Protein AF-A0A7K1JN22-F1 (afdb_monomer_lite)

pLDDT: mean 75.18, std 12.43, range [39.03, 89.12]

Sequence (94 aa):
MTYRDRGGEYLARRLDDLETATRVADFRECMRRVDAAEDLYLRARLVWGEETVCVWFESPNAFLGGSRPLDVLYTDGPASVLLALDAEMGGGAA

Foldseek 3Di:
DDPVPVVVVVVVVVVVPPVVVVVVVVVVVVVVLVVLVVVLQVVVCVPPNNVVSVCQQQFQAVLLVRDRLVVCCVVVNNPSSVVSSCCVSVPHPD

Structure (mmCIF, N/CA/C/O backbone):
data_AF-A0A7K1JN22-F1
#
_entry.id   AF-A0A7K1JN22-F1
#
loop_
_atom_site.group_PDB
_atom_site.id
_atom_site.type_symbol
_atom_site.label_atom_id
_atom_site.label_alt_id
_atom_site.label_comp_id
_atom_site.label_asym_id
_a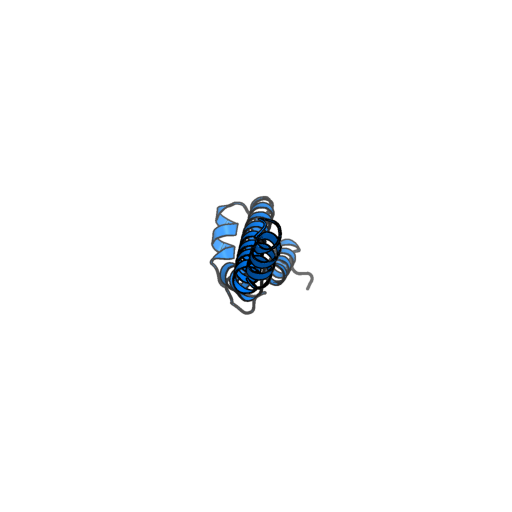tom_site.label_entity_id
_atom_site.label_seq_id
_atom_site.pdbx_PDB_ins_code
_atom_site.Cartn_x
_atom_site.Cartn_y
_atom_site.Cartn_z
_atom_site.occupancy
_atom_site.B_iso_or_equiv
_atom_site.auth_seq_id
_atom_site.auth_comp_id
_atom_site.auth_asym_id
_atom_site.auth_atom_id
_atom_site.pdbx_PDB_model_num
ATOM 1 N N . MET A 1 1 ? 11.943 -14.030 55.017 1.00 52.50 1 MET A N 1
ATOM 2 C CA . MET A 1 1 ? 11.366 -13.146 53.983 1.00 52.50 1 MET A CA 1
ATOM 3 C C . MET A 1 1 ? 12.450 -12.915 52.939 1.00 52.50 1 MET A C 1
ATOM 5 O O . MET A 1 1 ? 13.383 -12.169 53.197 1.00 52.50 1 MET A O 1
ATOM 9 N N . THR A 1 2 ? 12.442 -13.689 51.853 1.00 50.28 2 THR A N 1
ATOM 10 C CA . THR A 1 2 ? 13.575 -13.824 50.922 1.00 50.28 2 THR A CA 1
ATOM 11 C C . THR A 1 2 ? 13.165 -13.375 49.522 1.00 50.28 2 THR A C 1
ATOM 13 O O . THR A 1 2 ? 12.110 -13.742 49.020 1.00 50.28 2 THR A O 1
ATOM 16 N N . TYR A 1 3 ? 14.042 -12.590 48.895 1.00 49.53 3 TYR A N 1
ATOM 17 C CA . TYR A 1 3 ? 13.960 -11.938 47.577 1.00 49.53 3 TYR A CA 1
ATOM 18 C C . TYR A 1 3 ? 13.496 -12.824 46.393 1.00 49.53 3 TYR A C 1
ATOM 20 O O . TYR A 1 3 ? 13.197 -12.318 45.317 1.00 49.53 3 TYR A O 1
ATOM 28 N N . ARG A 1 4 ? 13.398 -14.144 46.588 1.00 55.19 4 ARG A N 1
ATOM 29 C CA . ARG A 1 4 ? 13.024 -15.138 45.574 1.00 55.19 4 ARG A CA 1
ATOM 30 C C . ARG A 1 4 ? 11.518 -15.171 45.261 1.00 55.19 4 ARG A C 1
ATOM 32 O O . ARG A 1 4 ? 11.162 -15.623 44.183 1.00 55.19 4 ARG A O 1
ATOM 39 N N . ASP A 1 5 ? 10.666 -14.657 46.149 1.00 55.75 5 ASP A N 1
ATOM 40 C CA . ASP A 1 5 ? 9.202 -14.719 45.986 1.00 55.75 5 ASP A CA 1
ATOM 41 C C . ASP A 1 5 ? 8.643 -13.587 45.092 1.00 55.75 5 ASP A C 1
ATOM 43 O O . ASP A 1 5 ? 7.803 -13.820 44.229 1.00 55.75 5 ASP A O 1
ATOM 47 N N . ARG A 1 6 ? 9.214 -12.371 45.168 1.00 58.06 6 ARG A N 1
ATOM 48 C CA . ARG A 1 6 ? 8.773 -11.227 44.339 1.00 58.06 6 ARG A CA 1
ATOM 49 C C . ARG A 1 6 ? 9.117 -11.354 42.854 1.00 58.06 6 ARG A C 1
ATOM 51 O O . ARG A 1 6 ? 8.453 -10.747 42.020 1.00 58.06 6 ARG A O 1
ATOM 58 N N . GLY A 1 7 ? 10.167 -12.100 42.506 1.00 57.44 7 GLY A N 1
ATOM 59 C CA . GLY A 1 7 ? 10.585 -12.263 41.108 1.00 57.44 7 GLY A CA 1
ATOM 60 C C . GLY A 1 7 ? 9.519 -12.958 40.254 1.00 57.44 7 GLY A C 1
ATOM 61 O O . GLY A 1 7 ? 9.338 -12.601 39.091 1.00 57.44 7 GLY A O 1
ATOM 62 N N . GLY A 1 8 ? 8.769 -13.889 40.854 1.00 59.00 8 GLY A N 1
ATOM 63 C CA . GLY A 1 8 ? 7.630 -14.549 40.215 1.00 59.00 8 GLY A CA 1
ATOM 64 C C . GLY A 1 8 ? 6.457 -13.597 39.979 1.00 59.00 8 GLY A C 1
ATOM 65 O O . GLY A 1 8 ? 5.887 -13.600 38.893 1.00 59.00 8 GLY A O 1
ATOM 66 N N . GLU A 1 9 ? 6.159 -12.714 40.937 1.00 57.94 9 GLU A N 1
ATOM 67 C CA . GLU A 1 9 ? 5.098 -11.703 40.807 1.00 57.94 9 GLU A CA 1
ATOM 68 C C . GLU A 1 9 ? 5.421 -10.624 39.761 1.00 57.94 9 GLU A C 1
ATOM 70 O O . GLU A 1 9 ? 4.531 -10.180 39.039 1.00 57.94 9 GLU A O 1
ATOM 75 N N . TYR A 1 10 ? 6.692 -10.230 39.615 1.00 59.06 10 TYR A N 1
ATOM 76 C CA . TYR A 1 10 ? 7.116 -9.287 38.570 1.00 59.06 10 TYR A CA 1
ATOM 77 C C . TYR A 1 10 ? 6.979 -9.866 37.158 1.00 59.06 10 TYR A C 1
ATOM 79 O O . TYR A 1 10 ? 6.624 -9.141 36.230 1.00 59.06 10 TYR A O 1
ATOM 87 N N . LEU A 1 11 ? 7.254 -11.161 36.986 1.00 54.12 11 LEU A N 1
ATOM 88 C CA . LEU A 1 11 ? 7.102 -11.845 35.702 1.00 54.12 11 LEU A CA 1
ATOM 89 C C . LEU A 1 11 ? 5.634 -12.146 35.401 1.00 54.12 11 LEU A C 1
ATOM 91 O O . LEU A 1 11 ? 5.206 -11.909 34.278 1.00 54.12 11 LEU A O 1
ATOM 95 N N . ALA A 1 12 ? 4.850 -12.562 36.400 1.00 57.75 12 ALA A N 1
ATOM 96 C CA . ALA A 1 12 ? 3.408 -12.749 36.259 1.00 57.75 12 ALA A CA 1
ATOM 97 C C . ALA A 1 12 ? 2.700 -11.434 35.890 1.00 57.75 12 ALA A C 1
ATOM 99 O O . ALA A 1 12 ? 1.880 -11.424 34.981 1.00 57.75 12 ALA A O 1
ATOM 100 N N . ARG A 1 13 ? 3.094 -10.303 36.493 1.00 58.44 13 ARG A N 1
ATOM 101 C CA . ARG A 1 13 ? 2.552 -8.973 36.163 1.00 58.44 13 ARG A CA 1
ATOM 102 C C . ARG A 1 13 ? 3.049 -8.412 34.823 1.00 58.44 13 ARG A C 1
ATOM 104 O O . ARG A 1 13 ? 2.353 -7.603 34.228 1.00 58.44 13 ARG A O 1
ATOM 111 N N . ARG A 1 14 ? 4.220 -8.843 34.327 1.00 56.22 14 ARG A N 1
ATOM 112 C CA . ARG A 1 14 ? 4.701 -8.536 32.959 1.00 56.22 14 ARG A CA 1
ATOM 113 C C . ARG A 1 14 ? 4.049 -9.397 31.877 1.00 56.22 14 ARG A C 1
ATOM 115 O O . ARG A 1 14 ? 4.003 -8.960 30.733 1.00 56.22 14 ARG A O 1
ATOM 122 N N . LEU A 1 15 ? 3.630 -10.618 32.211 1.00 56.47 15 LEU 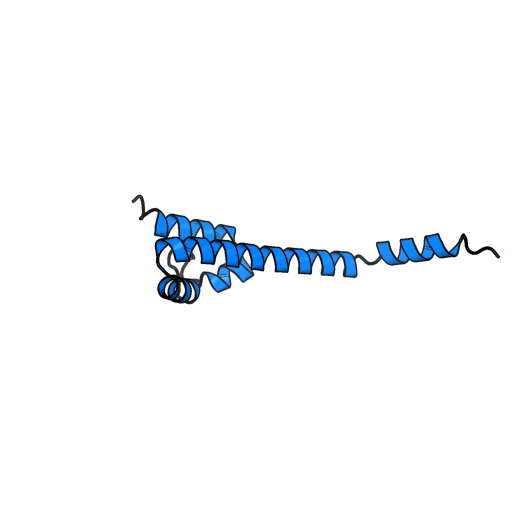A N 1
ATOM 123 C CA . LEU A 1 15 ? 2.957 -11.551 31.298 1.00 56.47 15 LEU A CA 1
ATOM 124 C C . LEU A 1 15 ? 1.438 -11.333 31.247 1.00 56.47 15 LEU A C 1
ATOM 126 O O . LEU A 1 15 ? 0.842 -11.617 30.216 1.00 56.47 15 LEU A O 1
ATOM 130 N N . ASP A 1 16 ? 0.843 -10.778 32.307 1.00 55.69 16 ASP A N 1
ATOM 131 C CA . ASP A 1 16 ? -0.545 -10.281 32.323 1.00 55.69 16 ASP A CA 1
ATOM 132 C C . ASP A 1 16 ? -0.717 -8.965 31.542 1.00 55.69 16 ASP A C 1
ATOM 134 O O . ASP A 1 16 ? -1.828 -8.496 31.312 1.00 55.69 16 ASP A O 1
ATOM 138 N N . ASP A 1 17 ? 0.382 -8.379 31.059 1.00 63.59 17 ASP A N 1
ATOM 139 C CA . ASP A 1 17 ? 0.360 -7.175 30.238 1.00 63.59 17 ASP A CA 1
ATOM 140 C C . ASP A 1 17 ? 0.025 -7.519 28.775 1.00 63.59 17 ASP A C 1
ATOM 142 O O . ASP A 1 17 ? 0.778 -7.276 27.829 1.00 63.59 17 ASP A O 1
ATOM 146 N N . LEU A 1 18 ? -1.144 -8.139 28.601 1.00 61.75 18 LEU A N 1
ATOM 147 C CA . LEU A 1 18 ? -1.813 -8.365 27.323 1.00 61.75 18 LEU A CA 1
ATOM 148 C C . LEU A 1 18 ? -1.911 -7.047 26.544 1.00 61.75 18 LEU A C 1
ATOM 150 O O . LEU A 1 18 ? -1.805 -7.051 25.323 1.00 61.75 18 LEU A O 1
ATOM 154 N N . GLU A 1 19 ? -2.011 -5.914 27.244 1.00 65.25 19 GLU A N 1
ATOM 155 C CA . GLU A 1 19 ? -1.991 -4.566 26.680 1.00 65.25 19 GLU A CA 1
ATOM 156 C C . GLU A 1 19 ? -0.620 -4.188 26.081 1.00 65.25 19 GLU A C 1
ATOM 158 O O . GLU A 1 19 ? -0.560 -3.673 24.967 1.00 65.25 19 GLU A O 1
ATOM 163 N N . THR A 1 20 ? 0.497 -4.494 26.741 1.00 68.38 20 THR A N 1
ATOM 164 C CA . THR A 1 20 ? 1.858 -4.278 26.218 1.00 68.38 20 THR A CA 1
ATOM 165 C C . THR A 1 20 ? 2.183 -5.256 25.103 1.00 68.38 20 THR A C 1
ATOM 167 O O . THR A 1 20 ? 2.757 -4.852 24.094 1.00 68.38 20 THR A O 1
ATOM 170 N N . ALA A 1 21 ? 1.784 -6.523 25.229 1.00 73.00 21 ALA A N 1
ATOM 171 C CA . ALA A 1 21 ? 1.900 -7.487 24.139 1.00 73.00 21 ALA A CA 1
ATOM 172 C C . ALA A 1 21 ? 1.090 -7.029 22.912 1.00 73.00 21 ALA A C 1
ATOM 174 O O . ALA A 1 21 ? 1.594 -7.097 21.792 1.00 73.00 21 ALA A O 1
ATOM 175 N N . THR A 1 22 ? -0.108 -6.473 23.131 1.00 80.69 22 THR A N 1
ATOM 176 C CA . THR A 1 22 ? -0.955 -5.890 22.080 1.00 80.69 22 THR A CA 1
ATOM 177 C C . THR A 1 22 ? -0.314 -4.647 21.472 1.00 80.69 22 THR A C 1
ATOM 179 O O . THR A 1 22 ? -0.236 -4.565 20.256 1.00 80.69 22 THR A O 1
ATOM 182 N N . ARG A 1 23 ? 0.229 -3.712 22.265 1.00 72.06 23 ARG A N 1
ATOM 183 C CA . ARG A 1 23 ? 0.916 -2.513 21.742 1.00 72.0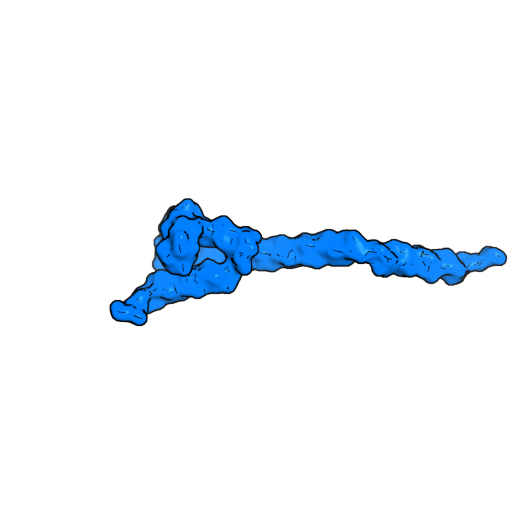6 23 ARG A CA 1
ATOM 184 C C . ARG A 1 23 ? 2.189 -2.844 20.969 1.00 72.06 23 ARG A C 1
ATOM 186 O O . ARG A 1 23 ? 2.471 -2.204 19.965 1.00 72.06 23 ARG A O 1
ATOM 193 N N . VAL A 1 24 ? 2.966 -3.831 21.414 1.00 75.38 24 VAL A N 1
ATOM 194 C CA . VAL A 1 24 ? 4.163 -4.289 20.690 1.00 75.38 24 VAL A CA 1
ATOM 195 C C . VAL A 1 24 ? 3.769 -5.018 19.405 1.00 75.38 24 VAL A C 1
ATOM 197 O O . VAL A 1 24 ? 4.434 -4.840 18.386 1.00 75.38 24 VAL A O 1
ATOM 200 N N . ALA A 1 25 ? 2.692 -5.809 19.427 1.00 78.88 25 ALA A N 1
ATOM 201 C CA . ALA A 1 25 ? 2.141 -6.432 18.228 1.00 78.88 25 ALA A CA 1
ATOM 202 C C . ALA A 1 25 ? 1.615 -5.382 17.237 1.00 78.88 25 ALA A C 1
ATOM 204 O O . ALA A 1 25 ? 1.962 -5.449 16.062 1.00 78.88 25 ALA A O 1
ATOM 205 N N . ASP A 1 26 ? 0.877 -4.381 17.717 1.00 77.12 26 ASP A N 1
ATOM 206 C CA . ASP A 1 26 ? 0.357 -3.259 16.932 1.00 77.12 26 ASP A CA 1
ATOM 207 C C . ASP A 1 26 ? 1.488 -2.420 16.329 1.00 77.12 26 ASP A C 1
ATOM 209 O O . ASP A 1 26 ? 1.517 -2.184 15.126 1.00 77.12 26 ASP A O 1
ATOM 213 N N . PHE A 1 27 ? 2.506 -2.074 17.122 1.00 68.44 27 PHE A N 1
ATOM 214 C CA . PHE A 1 27 ? 3.682 -1.362 16.628 1.00 68.44 27 PHE A CA 1
ATOM 215 C C . PHE A 1 27 ? 4.461 -2.183 15.595 1.00 68.44 27 PHE A C 1
ATOM 217 O O . PHE A 1 27 ? 4.893 -1.650 14.576 1.00 68.44 27 PHE A O 1
ATOM 224 N N . ARG A 1 28 ? 4.628 -3.494 15.817 1.00 77.81 28 ARG A N 1
ATOM 225 C CA . ARG A 1 28 ? 5.281 -4.393 14.853 1.00 77.81 28 ARG A CA 1
ATOM 226 C C . ARG A 1 28 ? 4.489 -4.491 13.552 1.00 77.81 28 ARG A C 1
ATOM 228 O O . ARG A 1 28 ? 5.086 -4.549 12.481 1.00 77.81 28 ARG A O 1
ATOM 235 N N . GLU A 1 29 ? 3.168 -4.521 13.643 1.00 77.94 29 GLU A N 1
ATOM 236 C CA . GLU A 1 29 ? 2.264 -4.511 12.498 1.00 77.94 29 GLU A CA 1
ATOM 237 C C . GLU A 1 29 ? 2.324 -3.158 11.766 1.00 77.94 29 GLU A C 1
ATOM 239 O O . GLU A 1 29 ? 2.408 -3.130 10.542 1.00 77.94 29 GLU A O 1
ATOM 244 N N . CYS A 1 30 ? 2.389 -2.041 12.496 1.00 73.56 30 CYS A N 1
ATOM 245 C CA . CYS A 1 30 ? 2.585 -0.701 11.944 1.00 73.56 30 CYS A CA 1
ATOM 246 C C . CYS A 1 30 ? 3.925 -0.593 11.200 1.00 73.56 30 CYS A C 1
ATOM 248 O O . CYS A 1 30 ? 3.956 -0.194 10.040 1.00 73.56 30 CYS A O 1
ATOM 250 N N . MET A 1 31 ? 5.017 -1.067 11.808 1.00 68.31 31 MET A N 1
ATOM 251 C CA . MET A 1 31 ? 6.332 -1.142 11.162 1.00 68.31 31 MET A CA 1
ATOM 252 C C . MET A 1 31 ? 6.317 -2.041 9.919 1.00 68.31 31 MET A C 1
ATOM 254 O O . MET A 1 31 ? 6.910 -1.676 8.910 1.00 68.31 31 MET A O 1
ATOM 258 N N . ARG A 1 32 ? 5.604 -3.178 9.946 1.00 78.44 32 ARG A N 1
ATOM 259 C CA . ARG A 1 32 ? 5.429 -4.038 8.760 1.00 78.44 32 ARG A CA 1
ATOM 260 C C . ARG A 1 32 ? 4.674 -3.311 7.641 1.00 78.44 32 ARG A C 1
ATOM 262 O O . ARG A 1 32 ? 5.013 -3.484 6.477 1.00 78.44 32 ARG A O 1
ATOM 269 N N . ARG A 1 33 ? 3.656 -2.509 7.975 1.00 73.81 33 ARG A N 1
ATOM 270 C CA . ARG A 1 33 ? 2.915 -1.702 6.989 1.00 73.81 33 ARG A CA 1
ATOM 271 C C . ARG A 1 33 ? 3.794 -0.618 6.362 1.00 73.81 33 ARG A C 1
ATOM 273 O O . ARG A 1 33 ? 3.694 -0.405 5.160 1.00 73.81 33 ARG A O 1
ATOM 280 N N . VAL A 1 34 ? 4.663 0.022 7.150 1.00 75.12 34 VAL A N 1
ATOM 281 C CA . VAL A 1 34 ? 5.621 1.030 6.654 1.00 75.12 34 VAL A CA 1
ATOM 282 C C . VAL A 1 34 ? 6.670 0.399 5.734 1.00 75.12 34 VAL A C 1
ATOM 284 O O . VAL A 1 34 ? 6.893 0.911 4.644 1.00 75.12 34 VAL A O 1
ATOM 287 N N . ASP A 1 35 ? 7.252 -0.736 6.127 1.00 83.19 35 ASP A N 1
ATOM 288 C CA . ASP A 1 35 ? 8.222 -1.487 5.310 1.00 83.19 35 ASP A CA 1
ATOM 289 C C . ASP A 1 35 ? 7.625 -1.909 3.957 1.00 83.19 35 ASP A C 1
ATOM 291 O O . ASP A 1 35 ? 8.222 -1.697 2.905 1.00 83.19 35 ASP A O 1
ATOM 295 N N . ALA A 1 36 ? 6.380 -2.394 3.962 1.00 77.69 36 ALA A N 1
ATOM 296 C CA . ALA A 1 36 ? 5.689 -2.763 2.732 1.00 77.69 36 ALA A CA 1
ATOM 297 C C . ALA A 1 36 ? 5.370 -1.558 1.825 1.00 77.69 36 ALA A C 1
ATOM 299 O O . ALA A 1 36 ? 5.377 -1.696 0.602 1.00 77.69 36 ALA A O 1
ATOM 300 N N . ALA A 1 37 ? 5.095 -0.382 2.402 1.00 77.06 37 ALA A N 1
ATOM 301 C CA . ALA A 1 37 ? 4.922 0.859 1.646 1.00 77.06 37 ALA A CA 1
ATOM 302 C C . ALA A 1 37 ? 6.220 1.269 0.939 1.00 77.06 37 ALA A C 1
ATOM 304 O O . ALA A 1 37 ? 6.203 1.676 -0.223 1.00 77.06 37 ALA A O 1
ATOM 305 N N . GLU A 1 38 ? 7.341 1.149 1.650 1.00 82.88 38 GLU A N 1
ATOM 306 C CA . GLU A 1 38 ? 8.662 1.499 1.142 1.00 82.88 38 GLU A CA 1
ATOM 307 C C . GLU A 1 38 ? 9.101 0.551 0.019 1.00 82.88 38 GLU A C 1
ATOM 309 O O . GLU A 1 38 ? 9.527 1.025 -1.034 1.00 82.88 38 GLU A O 1
ATOM 314 N N . ASP A 1 39 ? 8.916 -0.764 0.177 1.00 84.19 39 ASP A N 1
ATOM 315 C CA . ASP A 1 39 ? 9.208 -1.751 -0.876 1.00 84.19 39 ASP A CA 1
ATOM 316 C C . ASP A 1 39 ? 8.401 -1.476 -2.157 1.00 84.19 39 ASP A C 1
ATOM 318 O O . ASP A 1 39 ? 8.959 -1.400 -3.258 1.00 84.19 39 ASP A O 1
ATOM 322 N N . LEU A 1 40 ? 7.096 -1.223 -2.007 1.00 80.50 40 LEU A N 1
ATOM 323 C CA . LEU A 1 40 ? 6.207 -0.845 -3.106 1.00 80.50 40 LEU A CA 1
ATOM 324 C C . LEU A 1 40 ? 6.682 0.422 -3.822 1.00 80.50 40 LEU A C 1
ATOM 326 O O . LEU A 1 40 ? 6.738 0.456 -5.054 1.00 80.50 40 LEU A O 1
ATOM 330 N N . TYR A 1 41 ? 7.037 1.456 -3.059 1.00 81.94 41 TYR A N 1
ATOM 331 C CA . TYR A 1 41 ? 7.538 2.717 -3.592 1.00 81.94 41 TYR A CA 1
ATOM 332 C C . TYR A 1 41 ? 8.849 2.524 -4.361 1.00 81.94 41 TYR A C 1
ATOM 334 O O . TYR A 1 41 ? 8.979 2.994 -5.492 1.00 81.94 41 TYR A O 1
ATOM 342 N N . LEU A 1 42 ? 9.809 1.795 -3.786 1.00 85.56 42 LEU A N 1
ATOM 343 C CA . LEU A 1 42 ? 11.094 1.507 -4.425 1.00 85.56 42 LEU A CA 1
ATOM 344 C C . LEU A 1 42 ? 10.905 0.727 -5.728 1.00 85.56 42 LEU A C 1
ATOM 346 O O . LEU A 1 42 ? 11.526 1.060 -6.740 1.00 85.56 42 LEU A O 1
ATOM 350 N N . ARG A 1 43 ? 10.011 -0.267 -5.731 1.00 82.44 43 ARG A N 1
ATOM 351 C CA . ARG A 1 43 ? 9.703 -1.072 -6.916 1.00 82.44 43 ARG A CA 1
ATOM 352 C C . ARG A 1 43 ? 9.018 -0.251 -8.003 1.00 82.44 43 ARG A C 1
ATOM 354 O O . ARG A 1 43 ? 9.443 -0.303 -9.154 1.00 82.44 43 ARG A O 1
ATOM 361 N N . ALA A 1 44 ? 8.005 0.535 -7.653 1.00 82.38 44 ALA A N 1
ATOM 362 C CA . ALA A 1 44 ? 7.285 1.359 -8.616 1.00 82.38 44 ALA A CA 1
ATOM 363 C C . ALA A 1 44 ? 8.180 2.479 -9.182 1.00 82.38 44 ALA A C 1
ATOM 365 O O . ALA A 1 44 ? 8.135 2.773 -10.378 1.00 82.38 44 ALA A O 1
ATOM 366 N N . ARG A 1 45 ? 9.074 3.049 -8.358 1.00 83.00 45 ARG A N 1
ATOM 367 C CA . ARG A 1 45 ? 10.022 4.094 -8.778 1.00 83.00 45 ARG A CA 1
ATOM 368 C C . ARG A 1 45 ? 10.982 3.589 -9.849 1.00 83.00 45 ARG A C 1
ATOM 370 O O . ARG A 1 45 ? 11.329 4.350 -10.749 1.00 83.00 45 ARG A O 1
ATOM 377 N N . LEU A 1 46 ? 11.405 2.327 -9.766 1.00 81.94 46 LEU A N 1
ATOM 378 C CA . LEU A 1 46 ? 12.259 1.708 -10.784 1.00 81.94 46 LEU A CA 1
ATOM 379 C C . LEU A 1 46 ? 11.564 1.601 -12.150 1.00 81.94 46 LEU A C 1
ATOM 381 O O . LEU A 1 46 ? 12.253 1.594 -13.167 1.00 81.94 46 LEU A O 1
ATOM 385 N N . VAL A 1 47 ? 10.229 1.528 -12.178 1.00 80.06 47 VAL A N 1
ATOM 386 C CA . VAL A 1 47 ? 9.444 1.332 -13.407 1.00 80.06 47 VAL A CA 1
ATOM 387 C C . VAL A 1 47 ? 8.934 2.655 -13.986 1.00 80.06 47 VAL A C 1
ATOM 389 O O . VAL A 1 47 ? 9.036 2.867 -15.192 1.00 80.06 47 VAL A O 1
ATOM 392 N N . TRP A 1 48 ? 8.417 3.562 -13.152 1.00 80.75 48 TRP A N 1
ATOM 393 C CA . TRP A 1 48 ? 7.729 4.781 -13.608 1.00 80.75 48 TRP A CA 1
ATOM 394 C C . TRP A 1 48 ? 8.386 6.102 -13.187 1.00 80.75 48 TRP A C 1
ATOM 396 O O . TRP A 1 48 ? 7.961 7.168 -13.638 1.00 80.75 48 TRP A O 1
ATOM 406 N N . GLY A 1 49 ? 9.424 6.057 -12.349 1.00 82.38 49 GLY A N 1
ATOM 407 C CA . GLY A 1 49 ? 10.034 7.251 -11.763 1.00 82.38 49 GLY A CA 1
ATOM 408 C C . GLY A 1 49 ? 9.272 7.787 -10.545 1.00 82.38 49 GLY A C 1
ATOM 409 O O . GLY A 1 49 ? 8.129 7.427 -10.285 1.00 82.38 49 GLY A O 1
ATOM 410 N N . GLU A 1 50 ? 9.934 8.647 -9.773 1.00 79.31 50 GLU A N 1
ATOM 411 C CA . GLU A 1 50 ? 9.468 9.113 -8.457 1.00 79.31 50 GLU A CA 1
ATOM 412 C C . GLU A 1 50 ? 8.162 9.925 -8.514 1.00 79.31 50 GLU A C 1
ATOM 414 O O . GLU A 1 50 ? 7.224 9.621 -7.780 1.00 79.31 50 GLU A O 1
ATOM 419 N N . GLU A 1 51 ? 8.057 10.899 -9.423 1.00 82.69 51 GLU A N 1
ATOM 420 C CA . GLU A 1 51 ? 6.847 11.729 -9.543 1.00 82.69 51 GLU A CA 1
ATOM 421 C C . GLU A 1 51 ? 5.605 10.907 -9.907 1.00 82.69 51 GLU A C 1
ATOM 423 O O . GLU A 1 51 ? 4.545 11.084 -9.306 1.00 82.69 51 GLU A O 1
ATOM 428 N N . THR A 1 52 ? 5.736 9.968 -10.847 1.00 82.50 52 THR A N 1
ATOM 429 C CA . THR A 1 52 ? 4.618 9.126 -11.292 1.00 82.50 52 THR A CA 1
ATOM 430 C C . THR A 1 52 ? 4.091 8.246 -10.163 1.00 82.50 52 THR A C 1
ATOM 432 O O . THR A 1 52 ? 2.883 8.056 -10.043 1.00 82.50 52 THR A O 1
ATOM 435 N N . VAL A 1 53 ? 4.979 7.737 -9.304 1.00 85.19 53 VAL A N 1
ATOM 436 C CA . VAL A 1 53 ? 4.602 6.902 -8.158 1.00 85.19 53 VAL A CA 1
ATOM 437 C C . VAL A 1 53 ? 3.838 7.699 -7.114 1.00 85.19 53 VAL A C 1
ATOM 439 O O . VAL A 1 53 ? 2.798 7.231 -6.655 1.00 85.19 53 VAL A O 1
ATOM 442 N N . CYS A 1 54 ? 4.302 8.901 -6.768 1.00 83.81 54 CYS A N 1
ATOM 443 C CA . CYS A 1 54 ? 3.587 9.764 -5.825 1.00 83.81 54 CYS A CA 1
ATOM 444 C C . CYS A 1 54 ? 2.175 10.075 -6.334 1.00 83.81 54 CYS A C 1
ATOM 446 O O . CYS A 1 54 ? 1.193 9.843 -5.629 1.00 83.81 54 CYS A O 1
ATOM 448 N N . VAL A 1 55 ? 2.060 10.483 -7.603 1.00 87.50 55 VAL A N 1
ATOM 449 C CA . VAL A 1 55 ? 0.760 10.754 -8.229 1.00 87.50 55 VAL A CA 1
ATOM 450 C C . VAL A 1 55 ? -0.128 9.512 -8.213 1.00 87.50 55 VAL A C 1
ATOM 452 O O . VAL A 1 55 ? -1.309 9.622 -7.892 1.00 87.50 55 VAL A O 1
ATOM 455 N N . TRP A 1 56 ? 0.415 8.332 -8.511 1.00 87.25 56 TRP A N 1
ATOM 456 C CA . TRP A 1 56 ? -0.340 7.080 -8.499 1.00 87.25 56 TRP A CA 1
ATOM 457 C C . TRP A 1 56 ? -0.851 6.713 -7.098 1.00 87.25 56 TRP A C 1
ATOM 459 O O . TRP A 1 56 ? -2.023 6.372 -6.949 1.00 87.25 56 TRP A O 1
ATOM 469 N N . PHE A 1 57 ? -0.018 6.847 -6.059 1.00 85.44 57 PHE A N 1
ATOM 470 C CA . PHE A 1 57 ? -0.395 6.547 -4.671 1.00 85.44 57 PHE A CA 1
ATOM 471 C C . PHE A 1 57 ? -1.479 7.476 -4.114 1.00 85.44 57 PHE A C 1
ATOM 473 O O . PHE A 1 57 ? -2.29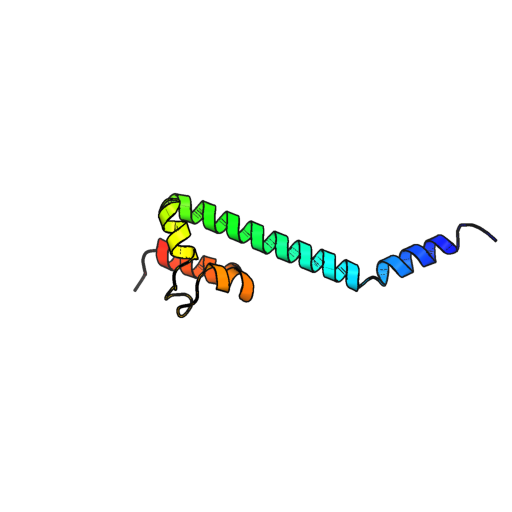9 7.052 -3.292 1.00 85.44 57 PHE A O 1
ATOM 480 N N . GLU A 1 58 ? -1.481 8.734 -4.551 1.00 87.31 58 GLU A N 1
ATOM 481 C CA . GLU A 1 58 ? -2.441 9.753 -4.120 1.00 87.31 58 GLU A CA 1
ATOM 482 C C . GLU A 1 58 ? -3.709 9.793 -4.988 1.00 87.31 58 GLU A C 1
ATOM 484 O O . GLU A 1 58 ? -4.730 10.360 -4.577 1.00 87.31 58 GLU A O 1
ATOM 489 N N . SER A 1 59 ? -3.677 9.167 -6.168 1.00 86.44 59 SER A N 1
ATOM 490 C CA . SER A 1 59 ? -4.789 9.167 -7.118 1.00 86.44 59 SER A CA 1
ATOM 491 C C . SER A 1 59 ? -5.774 8.013 -6.891 1.00 86.44 59 SER A C 1
ATOM 493 O O . SER A 1 59 ? -5.396 6.941 -6.417 1.00 86.44 59 SER A O 1
ATOM 495 N N . PRO A 1 60 ? -7.060 8.199 -7.242 1.00 87.62 60 PRO A N 1
ATOM 496 C CA . PRO A 1 60 ? -8.036 7.112 -7.300 1.00 87.62 60 PRO A CA 1
ATOM 497 C C . PRO A 1 60 ? -7.579 6.016 -8.270 1.00 87.62 60 PRO A C 1
ATOM 499 O O . PRO A 1 60 ? -7.279 6.313 -9.427 1.00 87.62 60 PRO A O 1
ATOM 502 N N . ASN A 1 61 ? -7.566 4.757 -7.827 1.00 85.31 61 ASN A N 1
ATOM 503 C CA . ASN A 1 61 ? -7.123 3.635 -8.650 1.00 85.31 61 ASN A CA 1
ATOM 504 C C . ASN A 1 61 ? -8.290 2.697 -9.006 1.00 85.31 61 ASN A C 1
ATOM 506 O O . ASN A 1 61 ? -9.007 2.209 -8.130 1.00 85.31 61 ASN A O 1
ATOM 510 N N . ALA A 1 62 ? -8.475 2.417 -10.300 1.00 85.31 62 ALA A N 1
ATOM 511 C CA . ALA A 1 62 ? -9.570 1.585 -10.803 1.00 85.31 62 ALA A CA 1
ATOM 512 C C . ALA A 1 62 ? -9.492 0.116 -10.340 1.00 85.31 62 ALA A C 1
ATOM 514 O O . ALA A 1 62 ? -10.527 -0.489 -10.066 1.00 85.31 62 ALA A O 1
ATOM 515 N N . PHE A 1 63 ? -8.286 -0.440 -10.182 1.00 83.31 63 PHE A N 1
ATOM 516 C CA . PHE A 1 63 ? -8.068 -1.802 -9.676 1.00 83.31 63 PHE A CA 1
ATOM 517 C C . PHE A 1 63 ? -8.413 -1.942 -8.190 1.00 83.31 63 PHE A C 1
ATOM 519 O O . PHE A 1 63 ? -8.680 -3.042 -7.717 1.00 83.31 63 PHE A O 1
ATOM 526 N N . LEU A 1 64 ? -8.460 -0.820 -7.468 1.00 86.19 64 LEU A N 1
ATOM 527 C CA . LEU A 1 64 ? -8.848 -0.740 -6.061 1.00 86.19 64 LEU A CA 1
ATOM 528 C C . LEU A 1 64 ? -10.287 -0.230 -5.880 1.00 86.19 64 LEU A C 1
ATOM 530 O O . LEU A 1 64 ? -10.642 0.284 -4.821 1.00 86.19 64 LEU A O 1
ATOM 534 N N . GLY A 1 65 ? -11.118 -0.315 -6.925 1.00 84.06 65 GLY A N 1
ATOM 535 C CA . GLY A 1 65 ? -12.512 0.133 -6.875 1.00 84.06 65 GLY A CA 1
ATOM 536 C C . GLY A 1 65 ? -12.679 1.653 -6.762 1.00 84.06 65 GLY A C 1
ATOM 537 O O . GLY A 1 65 ? -13.716 2.120 -6.299 1.00 84.06 65 GLY A O 1
ATOM 538 N N . GLY A 1 66 ? -11.671 2.432 -7.167 1.00 86.69 66 GLY A N 1
ATOM 539 C CA . GLY A 1 66 ? -11.651 3.895 -7.068 1.00 86.69 66 GLY A CA 1
ATOM 540 C C . GLY A 1 66 ? -11.025 4.430 -5.778 1.00 86.69 66 GLY A C 1
ATOM 541 O O . GLY A 1 66 ? -10.898 5.645 -5.627 1.00 86.69 66 GLY A O 1
ATOM 542 N N . SER A 1 67 ? -10.600 3.557 -4.863 1.00 88.69 67 SER A N 1
ATOM 543 C CA . SER A 1 67 ? -9.861 3.963 -3.667 1.00 88.69 67 SER A CA 1
ATOM 544 C C . SER A 1 67 ? -8.426 4.366 -4.000 1.00 88.69 67 SER A C 1
ATOM 546 O O . SER A 1 67 ? -7.845 3.937 -5.001 1.00 88.69 67 SER A O 1
ATOM 548 N N . ARG A 1 68 ? -7.841 5.206 -3.143 1.00 89.12 68 ARG A N 1
ATOM 549 C CA . ARG A 1 68 ? -6.431 5.591 -3.255 1.00 89.12 68 ARG A CA 1
ATOM 550 C C . ARG A 1 68 ? -5.552 4.440 -2.763 1.00 89.12 68 ARG A C 1
ATOM 552 O O . ARG A 1 68 ? -5.843 3.915 -1.686 1.00 89.12 68 ARG A O 1
ATOM 559 N N . PRO A 1 69 ? -4.468 4.077 -3.468 1.00 87.62 69 PRO A N 1
ATOM 560 C CA . PRO A 1 69 ? -3.547 3.036 -3.018 1.00 87.62 69 PRO A CA 1
ATOM 561 C C . PRO A 1 69 ? -3.022 3.260 -1.601 1.00 87.62 69 PRO A C 1
ATOM 563 O O . PRO A 1 69 ? -2.921 2.306 -0.836 1.00 87.62 69 PRO A O 1
ATOM 566 N N . LEU A 1 70 ? -2.770 4.517 -1.214 1.00 84.50 70 LEU A N 1
ATOM 567 C CA . LEU A 1 70 ? -2.358 4.852 0.148 1.00 84.50 70 LEU A CA 1
ATOM 568 C C . LEU A 1 70 ? -3.428 4.482 1.192 1.00 84.50 70 LEU A C 1
ATOM 570 O O . LEU A 1 70 ? -3.106 3.910 2.226 1.00 84.50 70 LEU A O 1
ATOM 574 N N . ASP A 1 71 ? -4.701 4.760 0.913 1.00 87.25 71 ASP A N 1
ATOM 575 C CA . ASP A 1 71 ? -5.811 4.476 1.832 1.00 87.25 71 ASP A CA 1
ATOM 576 C C . ASP A 1 71 ? -6.038 2.964 1.989 1.00 87.25 71 ASP A C 1
ATOM 578 O O . ASP A 1 71 ? -6.177 2.455 3.103 1.00 87.25 71 ASP A O 1
ATOM 582 N N . VAL A 1 72 ? -5.955 2.219 0.881 1.00 87.56 72 VAL A N 1
ATOM 583 C CA . VAL A 1 72 ? -6.040 0.749 0.882 1.00 87.56 72 VAL A CA 1
ATOM 584 C C . VAL A 1 72 ? -4.858 0.123 1.618 1.00 87.56 72 VAL A C 1
ATOM 586 O O . VAL A 1 72 ? -5.037 -0.838 2.360 1.00 87.56 72 VAL A O 1
ATOM 589 N N . LEU A 1 73 ? -3.658 0.691 1.494 1.00 83.94 73 LEU A N 1
ATOM 590 C CA . LEU A 1 73 ? -2.488 0.227 2.234 1.00 83.94 73 LEU A CA 1
ATOM 591 C C . LEU A 1 73 ? -2.687 0.328 3.755 1.00 83.94 73 LEU A C 1
ATOM 593 O O . LEU A 1 73 ? -2.247 -0.554 4.497 1.00 83.94 73 LEU A O 1
ATOM 597 N N . TYR A 1 74 ? -3.366 1.383 4.215 1.00 79.88 74 TYR A N 1
ATOM 598 C CA . TYR A 1 74 ? -3.684 1.583 5.628 1.00 79.88 74 TYR A CA 1
ATOM 599 C C . TYR A 1 74 ? -4.857 0.726 6.115 1.00 79.88 74 TYR A C 1
ATOM 601 O O . TYR A 1 74 ? -4.832 0.279 7.263 1.00 79.88 74 TYR A O 1
ATOM 609 N N . THR A 1 75 ? -5.868 0.495 5.277 1.00 83.69 75 THR A N 1
ATOM 610 C CA . THR A 1 75 ? -7.115 -0.183 5.673 1.00 83.69 75 THR A CA 1
ATOM 611 C C . THR A 1 75 ? -7.104 -1.691 5.424 1.00 83.69 75 THR A C 1
ATOM 613 O O . THR A 1 75 ? -7.460 -2.456 6.317 1.00 83.69 75 THR A O 1
ATOM 616 N N . ASP A 1 76 ? -6.662 -2.121 4.244 1.00 82.12 76 ASP A N 1
ATOM 617 C CA . ASP A 1 76 ? -6.726 -3.507 3.756 1.00 82.12 76 ASP A CA 1
ATOM 618 C C . ASP A 1 76 ? -5.338 -4.180 3.747 1.00 82.12 76 ASP A C 1
ATOM 620 O O . ASP A 1 76 ? -5.198 -5.394 3.902 1.00 82.12 76 ASP A O 1
ATOM 624 N N . GLY A 1 77 ? -4.281 -3.367 3.653 1.00 81.12 77 GLY A N 1
ATOM 625 C CA . GLY A 1 77 ? -2.889 -3.798 3.692 1.00 81.12 77 GLY A CA 1
ATOM 626 C C . GLY A 1 77 ? -2.217 -3.870 2.315 1.00 81.12 77 GLY A C 1
ATOM 627 O O . GLY A 1 77 ? -2.812 -3.568 1.279 1.00 81.12 77 GLY A O 1
ATOM 628 N N . PRO A 1 78 ? -0.932 -4.267 2.279 1.00 82.31 78 PRO A N 1
ATOM 629 C CA . PRO A 1 78 ? -0.098 -4.145 1.082 1.00 82.31 78 PRO A CA 1
ATOM 630 C C . PRO A 1 78 ? -0.434 -5.136 -0.030 1.00 82.31 78 PRO A C 1
ATOM 632 O O . PRO A 1 78 ? -0.091 -4.881 -1.178 1.00 82.31 78 PRO A O 1
ATOM 635 N N . ALA A 1 79 ? -1.099 -6.252 0.279 1.00 83.88 79 ALA A N 1
ATOM 636 C CA . ALA A 1 79 ? -1.388 -7.295 -0.703 1.00 83.88 79 ALA A CA 1
ATOM 637 C C . ALA A 1 79 ? -2.271 -6.780 -1.853 1.00 83.88 79 ALA A C 1
ATOM 639 O O . ALA A 1 79 ? -1.939 -6.981 -3.018 1.00 83.88 79 ALA A O 1
ATOM 640 N N . SER A 1 80 ? -3.348 -6.059 -1.531 1.00 83.94 80 SER A N 1
ATOM 641 C CA . SER A 1 80 ? -4.272 -5.489 -2.519 1.00 83.94 80 SER A CA 1
ATOM 642 C C . SER A 1 80 ? -3.584 -4.434 -3.399 1.00 83.94 80 SER A C 1
ATOM 644 O O . SER A 1 80 ? -3.774 -4.412 -4.614 1.00 83.94 80 SER 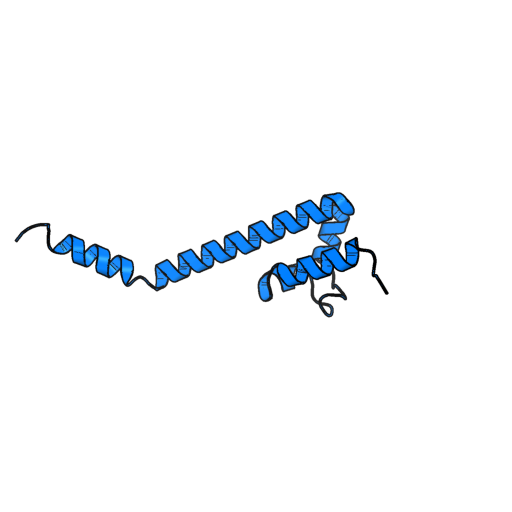A O 1
ATOM 646 N N . VAL A 1 81 ? -2.705 -3.614 -2.810 1.00 85.56 81 VAL A N 1
ATOM 647 C CA . VAL A 1 81 ? -1.926 -2.594 -3.536 1.00 85.56 81 VAL A CA 1
ATOM 648 C C . VAL A 1 81 ? -0.856 -3.225 -4.431 1.00 85.56 81 VAL A C 1
ATOM 650 O O . VAL A 1 81 ? -0.685 -2.788 -5.565 1.00 85.56 81 VAL A O 1
ATOM 653 N N . LEU A 1 82 ? -0.180 -4.281 -3.966 1.00 83.62 82 LEU A N 1
ATOM 654 C CA . LEU A 1 82 ? 0.779 -5.055 -4.762 1.00 83.62 82 LEU A CA 1
ATOM 655 C C . LEU A 1 82 ? 0.118 -5.680 -5.991 1.00 83.62 82 LEU A C 1
ATOM 657 O O . LEU A 1 82 ? 0.696 -5.629 -7.070 1.00 83.62 82 LEU A O 1
ATOM 661 N N . LEU A 1 83 ? -1.088 -6.233 -5.843 1.00 84.56 83 LEU A N 1
ATOM 662 C CA . LEU A 1 83 ? -1.845 -6.801 -6.961 1.00 84.56 83 LEU A CA 1
ATOM 663 C C . LEU A 1 83 ? -2.239 -5.731 -7.986 1.00 84.56 83 LEU A C 1
ATOM 665 O O . LEU A 1 83 ? -2.100 -5.959 -9.184 1.00 84.56 83 LEU A O 1
ATOM 669 N N . ALA A 1 84 ? -2.688 -4.558 -7.530 1.00 87.00 84 ALA A N 1
ATOM 670 C CA . ALA A 1 84 ? -2.996 -3.435 -8.415 1.00 87.00 84 ALA A CA 1
ATOM 671 C C . ALA A 1 84 ? -1.745 -2.919 -9.145 1.00 87.00 84 ALA A C 1
ATOM 673 O O . ALA A 1 84 ? -1.793 -2.654 -10.344 1.00 87.00 84 ALA A O 1
ATOM 674 N N . LEU A 1 85 ? -0.617 -2.819 -8.435 1.00 83.88 85 LEU A N 1
ATOM 675 C CA . LEU A 1 85 ? 0.659 -2.416 -9.016 1.00 83.88 85 LEU A CA 1
ATOM 676 C C . LEU A 1 85 ? 1.146 -3.442 -10.052 1.00 83.88 85 LEU A C 1
ATOM 678 O O . LEU A 1 85 ? 1.590 -3.054 -11.125 1.00 83.88 85 LEU A O 1
ATOM 682 N N . ASP A 1 86 ? 1.044 -4.741 -9.761 1.00 82.69 86 ASP A N 1
ATOM 683 C CA . ASP A 1 86 ? 1.416 -5.813 -10.692 1.00 82.69 86 AS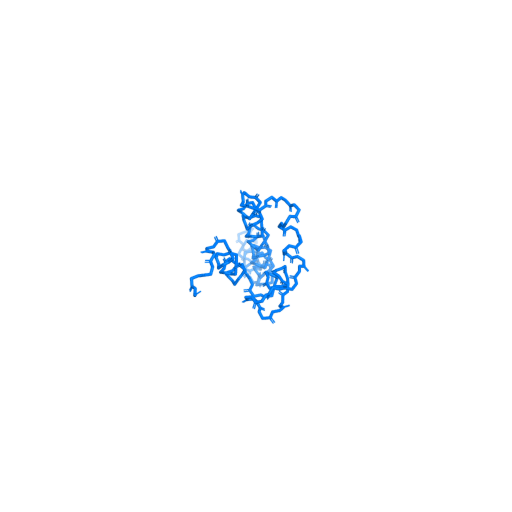P A CA 1
ATOM 684 C C . ASP A 1 86 ? 0.501 -5.843 -11.927 1.00 82.69 86 ASP A C 1
ATOM 686 O O . ASP A 1 86 ? 0.993 -6.016 -13.035 1.00 82.69 86 ASP A O 1
ATOM 690 N N . ALA A 1 87 ? -0.800 -5.571 -11.776 1.00 83.19 87 ALA A N 1
ATOM 691 C CA . ALA A 1 87 ? -1.734 -5.458 -12.900 1.00 83.19 87 ALA A CA 1
ATOM 692 C C . ALA A 1 87 ? -1.423 -4.261 -13.823 1.00 83.19 87 ALA A C 1
ATOM 694 O O . ALA A 1 87 ? -1.501 -4.383 -15.048 1.00 83.19 87 ALA A O 1
ATOM 695 N N . GLU A 1 88 ? -1.040 -3.120 -13.245 1.00 80.06 88 GLU A N 1
ATOM 696 C CA . GLU A 1 88 ? -0.629 -1.922 -13.987 1.00 80.06 88 GLU A CA 1
ATOM 697 C C . GLU A 1 88 ? 0.745 -2.101 -14.655 1.00 80.06 88 GLU A C 1
ATOM 699 O O . GLU A 1 88 ? 0.914 -1.777 -15.830 1.00 80.06 88 GLU A O 1
ATOM 704 N N . MET A 1 89 ? 1.733 -2.657 -13.939 1.00 76.88 89 MET A N 1
ATOM 705 C CA . MET A 1 89 ? 3.077 -2.930 -14.476 1.00 76.88 89 MET A CA 1
ATOM 706 C C . MET A 1 89 ? 3.084 -4.080 -15.489 1.00 76.88 89 MET A C 1
ATOM 708 O O . MET A 1 89 ? 3.864 -4.066 -16.438 1.00 76.88 89 MET A O 1
ATOM 712 N N . GLY A 1 90 ? 2.221 -5.074 -15.289 1.00 69.00 90 GLY A N 1
ATOM 713 C CA . GLY A 1 90 ? 2.044 -6.233 -16.157 1.00 69.00 90 GLY A CA 1
ATOM 714 C C . GLY A 1 90 ? 1.308 -5.920 -17.456 1.00 69.00 90 GLY A C 1
ATOM 715 O O . GLY A 1 90 ? 1.178 -6.814 -18.287 1.00 69.00 90 GLY A O 1
ATOM 716 N N . GLY A 1 91 ? 0.851 -4.673 -17.645 1.00 57.38 91 GLY A N 1
ATOM 717 C CA . GLY A 1 91 ? 0.197 -4.219 -18.864 1.00 57.38 91 GLY A CA 1
ATOM 718 C C . GLY A 1 91 ? -0.999 -5.092 -19.215 1.00 57.38 91 GLY A C 1
ATOM 719 O O . GLY A 1 91 ? -0.941 -5.787 -20.219 1.00 57.38 91 GLY A O 1
ATOM 720 N N . GLY A 1 92 ? -2.035 -5.082 -18.367 1.00 50.25 92 GLY A N 1
ATOM 721 C CA . GLY A 1 92 ? -3.373 -5.618 -18.645 1.00 50.25 92 GLY A CA 1
ATOM 722 C C . GLY A 1 92 ? -3.420 -6.780 -19.640 1.00 50.25 92 GLY A C 1
ATOM 723 O O . GLY A 1 92 ? -3.635 -6.569 -20.830 1.00 50.25 92 GLY A O 1
ATOM 724 N N . ALA A 1 93 ? -3.272 -8.017 -19.165 1.00 43.09 93 ALA A N 1
ATOM 725 C CA . ALA A 1 93 ? -3.636 -9.177 -19.972 1.00 43.09 93 ALA A CA 1
ATOM 726 C C . ALA A 1 93 ? -5.173 -9.275 -20.063 1.00 43.09 93 ALA A C 1
ATOM 728 O O . ALA A 1 93 ? -5.796 -10.042 -19.328 1.00 43.09 93 ALA A O 1
ATOM 729 N N . ALA A 1 94 ? -5.775 -8.463 -20.934 1.00 39.03 94 ALA A N 1
ATOM 730 C CA . ALA A 1 94 ? -7.137 -8.612 -21.441 1.00 39.03 94 ALA A CA 1
ATOM 731 C C . ALA A 1 94 ? -7.218 -8.103 -22.886 1.00 39.03 94 ALA A C 1
ATOM 733 O O . ALA A 1 94 ? -6.807 -6.947 -23.130 1.00 39.03 94 ALA A O 1
#

Radius of gyration: 21.32 Å; chains: 1; bounding box: 26×27×75 Å

Secondary structure (DSSP, 8-state):
--TTTHHHHHHHHHHS-HHHHHHHHHHHHHHHHHHHHHHHHHHHHHHH-HHHHHHHHHS--GGGTT--HHHHHHHT-HHHHHHHHHHHHTT---